Protein AF-A0A3A8N8X0-F1 (afdb_monomer_lite)

Foldseek 3Di:
DVVVPDDPVRCCVVPVVVVCVVVVVVVVLVVVVVVVPDLPVVVVPDDPPDDDLSNVLCCCCPPNPVVVSVVSVVVVVVVSVVVVVVVVVVVVPPPPPD

Sequence (98 aa):
ARVGGAGPARAFVDTTLPLLRPALTVAFVLAFLACATEITLSVLLVPAGSEVLGTLLFELQSYADPAAAAVLACAFVALVVAGQAVLAWARRRVPEVR

Structure (mmCIF, N/CA/C/O backbone):
data_AF-A0A3A8N8X0-F1
#
_entry.id   AF-A0A3A8N8X0-F1
#
loop_
_atom_site.group_PDB
_atom_site.id
_atom_site.type_symbol
_atom_site.label_atom_id
_atom_site.label_alt_id
_atom_site.label_comp_id
_atom_site.label_asym_id
_atom_site.label_entity_id
_atom_site.label_seq_id
_atom_site.pdbx_PDB_ins_code
_atom_site.Cartn_x
_atom_site.Cartn_y
_atom_site.Cartn_z
_atom_site.occupancy
_atom_site.B_iso_or_equiv
_atom_site.auth_seq_id
_atom_site.auth_comp_id
_atom_site.auth_asym_id
_atom_site.auth_atom_id
_atom_site.pdbx_PDB_model_num
ATOM 1 N N . ALA A 1 1 ? -21.785 1.703 25.429 1.00 68.06 1 ALA A N 1
ATOM 2 C CA . ALA A 1 1 ? -20.530 1.633 26.213 1.00 68.06 1 ALA A CA 1
ATOM 3 C C . ALA A 1 1 ? -20.526 2.554 27.442 1.00 68.06 1 ALA A C 1
ATOM 5 O O . ALA A 1 1 ? -20.491 2.043 28.552 1.00 68.06 1 ALA A O 1
ATOM 6 N N . ARG A 1 2 ? -20.611 3.888 27.298 1.00 73.81 2 ARG A N 1
ATOM 7 C CA . ARG A 1 2 ? -20.512 4.815 28.450 1.00 73.81 2 ARG A CA 1
ATOM 8 C C . ARG A 1 2 ? -21.640 4.720 29.484 1.00 73.81 2 ARG A C 1
ATOM 10 O O . ARG A 1 2 ? -21.366 4.802 30.671 1.00 73.81 2 ARG A O 1
ATOM 17 N N . VAL A 1 3 ? -22.884 4.508 29.044 1.00 80.06 3 VAL A N 1
ATOM 18 C CA . VAL A 1 3 ? -24.042 4.328 29.949 1.00 80.06 3 VAL A CA 1
ATOM 19 C C . VAL A 1 3 ? -23.921 3.033 30.772 1.00 80.06 3 VAL A C 1
ATOM 21 O O . VAL A 1 3 ? -24.469 2.939 31.858 1.00 80.06 3 VAL A O 1
ATOM 24 N N . GLY A 1 4 ? -23.133 2.060 30.294 1.00 80.69 4 GLY A N 1
ATOM 25 C CA . GLY A 1 4 ? -22.803 0.821 31.006 1.00 80.69 4 GLY A CA 1
ATOM 26 C C . GLY A 1 4 ? -21.504 0.884 31.823 1.00 80.69 4 GLY A C 1
ATOM 27 O O . GLY A 1 4 ? -20.946 -0.162 32.128 1.00 80.69 4 GLY A O 1
ATOM 28 N N . GLY A 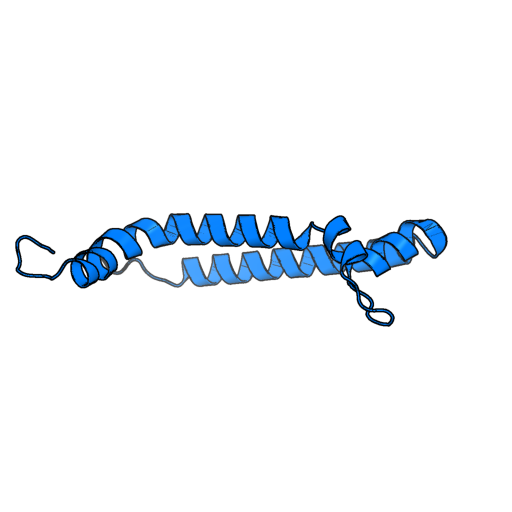1 5 ? -20.974 2.078 32.119 1.00 84.88 5 GLY A N 1
ATOM 29 C CA . GLY A 1 5 ? -19.783 2.255 32.965 1.00 84.88 5 GLY A CA 1
ATOM 30 C C . GL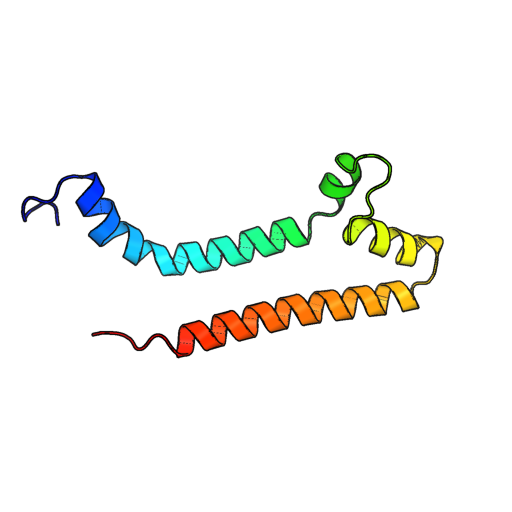Y A 1 5 ? -18.427 2.154 32.253 1.00 84.88 5 GLY A C 1
ATOM 31 O O . GLY A 1 5 ? -17.389 2.218 32.908 1.00 84.88 5 GLY A O 1
ATOM 32 N N . ALA A 1 6 ? -18.383 2.026 30.9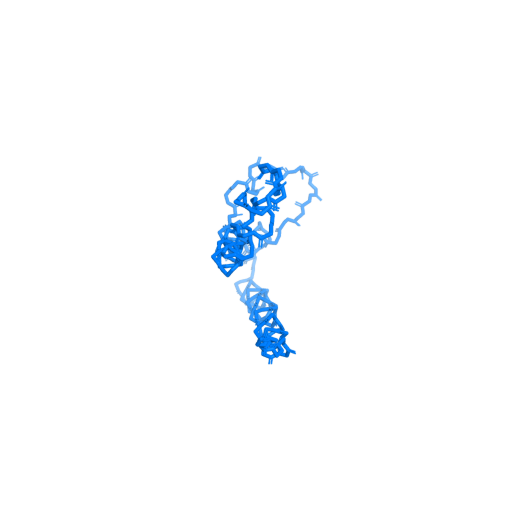20 1.00 84.38 6 ALA A N 1
ATOM 33 C CA . ALA A 1 6 ? -17.109 2.019 30.199 1.00 84.38 6 ALA A CA 1
ATOM 34 C C . ALA A 1 6 ? -16.467 3.420 30.171 1.00 84.38 6 ALA A C 1
ATOM 36 O O . ALA A 1 6 ? -17.103 4.395 29.760 1.00 84.38 6 ALA A O 1
ATOM 37 N N . GLY A 1 7 ? -15.185 3.501 30.546 1.00 89.81 7 GLY A N 1
ATOM 38 C CA . GLY A 1 7 ? -14.380 4.722 30.437 1.00 89.81 7 GLY A CA 1
ATOM 39 C C . GLY A 1 7 ? -14.228 5.217 28.987 1.00 89.81 7 GLY A C 1
ATOM 40 O O . GLY A 1 7 ? -14.452 4.453 28.046 1.00 89.81 7 GLY A O 1
ATOM 41 N N . PRO A 1 8 ? -13.835 6.486 28.771 1.00 85.88 8 PRO A N 1
ATOM 42 C CA . PRO A 1 8 ? -13.857 7.135 27.454 1.00 85.88 8 PRO A CA 1
ATOM 43 C C . PRO A 1 8 ? -13.008 6.418 26.394 1.00 85.88 8 PRO A C 1
ATOM 45 O O . PRO A 1 8 ? -13.486 6.207 25.283 1.00 85.88 8 PRO A O 1
ATOM 48 N N . ALA A 1 9 ? -11.801 5.964 26.747 1.00 90.38 9 ALA A N 1
ATOM 49 C CA . ALA A 1 9 ? -10.946 5.196 25.840 1.00 90.38 9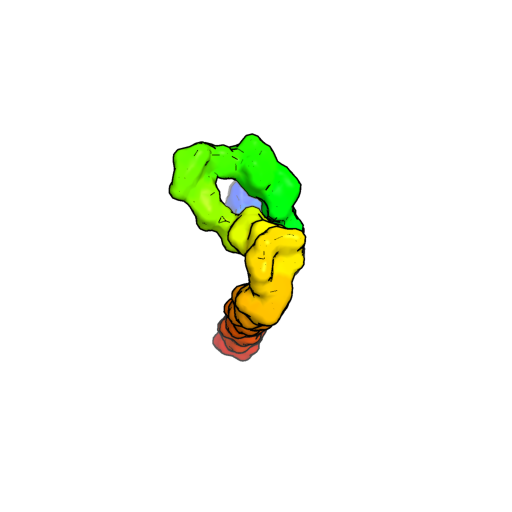 ALA A CA 1
ATOM 50 C C . ALA A 1 9 ? -11.569 3.842 25.459 1.00 90.38 9 ALA A C 1
ATOM 52 O O . ALA A 1 9 ? -11.589 3.472 24.289 1.00 90.38 9 ALA A O 1
ATOM 53 N N . ARG A 1 10 ? -12.155 3.133 26.432 1.00 88.06 10 ARG A N 1
ATOM 54 C CA . ARG A 1 10 ? -12.826 1.847 26.201 1.00 88.06 10 ARG A CA 1
ATOM 55 C C . ARG A 1 10 ? -14.078 2.014 25.341 1.00 88.06 10 ARG A C 1
ATOM 57 O O . ARG A 1 10 ? -14.296 1.248 24.418 1.00 88.06 10 ARG A O 1
ATOM 64 N N . ALA A 1 11 ? -14.859 3.066 25.574 1.00 89.88 11 ALA A N 1
ATOM 65 C CA . ALA A 1 11 ? -16.009 3.386 24.736 1.00 89.88 11 ALA A CA 1
ATOM 66 C C . ALA A 1 11 ? -15.613 3.728 23.290 1.00 89.88 11 ALA A C 1
ATOM 68 O O . ALA A 1 11 ? -16.307 3.320 22.361 1.00 89.88 11 ALA A O 1
ATOM 69 N N . PHE A 1 12 ? -14.499 4.436 23.093 1.00 89.25 12 PHE A N 1
ATOM 70 C CA . PHE A 1 12 ? -13.976 4.723 21.760 1.00 89.25 12 PHE A CA 1
ATOM 71 C C . PHE A 1 12 ? -13.516 3.449 21.041 1.00 89.25 12 PHE A C 1
ATOM 73 O O . PHE A 1 12 ? -13.922 3.218 19.905 1.00 89.25 12 PHE A O 1
ATOM 80 N N . VAL A 1 13 ? -12.720 2.604 21.701 1.00 93.06 13 VAL A N 1
ATOM 81 C CA . VAL A 1 13 ? -12.196 1.362 21.110 1.00 93.06 13 VAL A CA 1
ATOM 82 C C . VAL A 1 13 ? -13.302 0.338 20.855 1.00 93.06 13 VAL A C 1
ATOM 84 O O . VAL A 1 13 ? -13.290 -0.302 19.811 1.00 93.06 13 VAL A O 1
ATOM 87 N N . ASP A 1 14 ? -14.275 0.208 21.755 1.00 90.56 14 ASP A N 1
ATOM 88 C CA . ASP A 1 14 ? -15.318 -0.818 21.641 1.00 90.56 14 ASP A CA 1
ATOM 89 C C . ASP A 1 14 ? -16.464 -0.395 20.709 1.00 90.56 14 ASP A C 1
ATOM 91 O O . ASP A 1 14 ? -17.168 -1.244 20.172 1.00 90.56 14 ASP A O 1
ATOM 95 N N . THR A 1 15 ? -16.697 0.911 20.531 1.00 88.56 15 THR A N 1
ATOM 96 C CA . THR A 1 15 ? -17.820 1.422 19.722 1.00 88.56 15 THR A CA 1
ATOM 97 C C . THR A 1 15 ? -17.333 2.144 18.471 1.00 88.56 15 THR A C 1
ATOM 99 O O . THR A 1 15 ? -17.610 1.714 17.356 1.00 88.56 15 THR A O 1
ATOM 102 N N . THR A 1 16 ? -16.593 3.239 18.628 1.00 90.06 16 THR A N 1
ATOM 103 C CA . THR A 1 16 ? -16.243 4.125 17.509 1.00 90.06 16 THR A CA 1
ATOM 104 C C . THR A 1 16 ? -15.210 3.503 16.569 1.00 90.06 16 THR A C 1
ATOM 106 O O . THR A 1 16 ? -15.355 3.576 15.352 1.00 90.06 16 THR A O 1
ATOM 109 N N . LEU A 1 17 ? -14.177 2.857 17.108 1.00 90.69 17 LEU A N 1
ATOM 110 C CA . LEU A 1 17 ? -13.092 2.269 16.325 1.00 90.69 17 LEU A CA 1
ATOM 111 C C . LEU A 1 17 ? -13.562 1.144 15.373 1.00 90.69 17 LEU A C 1
ATOM 113 O O . LEU A 1 17 ? -13.212 1.202 14.194 1.00 90.69 17 LEU A O 1
ATOM 117 N N . PRO A 1 18 ? -14.368 0.145 15.795 1.00 90.19 18 PRO A N 1
ATOM 118 C CA . PRO A 1 18 ? -14.897 -0.870 14.884 1.00 90.19 18 PRO A CA 1
ATOM 119 C C . PRO A 1 18 ? -15.875 -0.300 13.854 1.00 90.19 18 PRO A C 1
ATOM 121 O O . PRO A 1 18 ? -15.880 -0.781 12.724 1.00 90.19 18 PRO A O 1
ATOM 124 N N . LEU A 1 19 ? -16.626 0.757 14.186 1.00 89.25 19 LEU A N 1
ATOM 125 C CA . LEU A 1 19 ? -17.451 1.475 13.207 1.00 89.25 19 LEU A CA 1
ATOM 126 C C . LEU A 1 19 ? -16.599 2.193 12.145 1.00 89.25 19 LEU A C 1
ATOM 128 O O . LEU A 1 19 ? -16.988 2.257 10.982 1.00 89.25 19 LEU A O 1
ATOM 132 N N . LEU A 1 20 ? -15.416 2.690 12.520 1.00 92.19 20 LEU A N 1
ATOM 133 C CA . LEU A 1 20 ? -14.476 3.345 11.603 1.00 92.19 20 LEU A CA 1
ATOM 134 C C . LEU A 1 20 ? -13.606 2.367 10.798 1.00 92.19 20 LEU A C 1
ATOM 136 O O . LEU A 1 20 ? -13.085 2.753 9.753 1.00 92.19 20 LEU A O 1
ATOM 140 N N . ARG A 1 21 ? -13.449 1.106 11.226 1.00 86.75 21 ARG A N 1
ATOM 141 C CA . ARG A 1 21 ? -12.618 0.092 10.537 1.00 86.75 21 ARG A CA 1
ATOM 142 C C . ARG A 1 21 ? -12.810 0.009 9.013 1.00 86.75 21 ARG A C 1
ATOM 144 O O . ARG A 1 21 ? -11.790 0.008 8.317 1.00 86.75 21 ARG A O 1
ATOM 151 N N . PRO A 1 22 ? -14.035 -0.071 8.453 1.00 88.06 22 PRO A N 1
ATOM 152 C CA . PRO A 1 22 ? -14.199 -0.145 7.000 1.00 88.06 22 PRO A CA 1
ATOM 153 C C . PRO A 1 22 ? -13.704 1.126 6.295 1.00 88.06 22 PRO A C 1
ATOM 155 O O . PRO A 1 22 ? -13.017 1.024 5.281 1.00 88.06 22 PRO A O 1
ATOM 158 N N . ALA A 1 23 ? -13.967 2.308 6.862 1.00 91.06 23 ALA A N 1
ATOM 159 C CA . ALA A 1 23 ? -13.493 3.581 6.319 1.00 91.06 23 ALA A CA 1
ATOM 160 C C . ALA A 1 23 ? -11.963 3.708 6.398 1.00 91.06 23 ALA A C 1
ATOM 162 O O . ALA A 1 23 ? -11.328 4.105 5.425 1.00 91.06 23 ALA A O 1
ATOM 163 N N . LEU A 1 24 ? -11.358 3.293 7.515 1.00 91.31 24 LEU A N 1
ATOM 164 C CA . LEU A 1 24 ? -9.902 3.269 7.686 1.00 91.31 24 LEU A CA 1
ATOM 165 C C . LEU A 1 24 ? -9.222 2.320 6.701 1.00 91.31 24 LEU A C 1
ATOM 167 O O . LEU A 1 24 ? -8.141 2.624 6.213 1.00 91.31 24 LEU A O 1
ATOM 171 N N . THR A 1 25 ? -9.862 1.197 6.370 1.00 89.25 25 THR A N 1
ATOM 172 C CA . THR A 1 25 ? -9.330 0.254 5.376 1.00 89.25 25 THR A CA 1
ATOM 173 C C . THR A 1 25 ? -9.275 0.896 3.990 1.00 89.25 25 THR A C 1
ATOM 175 O O . THR A 1 25 ? -8.255 0.811 3.311 1.00 89.25 25 THR A O 1
ATOM 178 N N . VAL A 1 26 ? -10.349 1.578 3.580 1.00 91.12 26 VAL A N 1
ATOM 179 C CA . VAL A 1 26 ? -10.388 2.308 2.303 1.00 91.12 26 VAL A CA 1
ATOM 180 C C . VAL A 1 26 ? -9.367 3.446 2.303 1.00 91.12 26 VAL A C 1
ATOM 182 O O . VAL A 1 26 ? -8.587 3.561 1.361 1.00 91.12 26 VAL A O 1
ATOM 185 N N . ALA A 1 27 ? -9.316 4.238 3.376 1.00 91.25 27 ALA A N 1
ATOM 186 C CA . ALA A 1 27 ? -8.359 5.330 3.519 1.00 91.25 27 ALA A CA 1
ATOM 187 C C . ALA A 1 27 ? -6.905 4.837 3.467 1.00 91.25 27 ALA A C 1
ATOM 189 O O . ALA A 1 27 ? -6.078 5.457 2.806 1.00 91.25 27 ALA A O 1
ATOM 190 N N . PHE A 1 28 ? -6.601 3.700 4.098 1.00 90.25 28 PHE A N 1
ATOM 191 C CA . PHE A 1 28 ? -5.278 3.084 4.053 1.00 90.25 28 PHE A CA 1
ATOM 192 C C . PHE A 1 28 ? -4.891 2.665 2.633 1.00 90.25 28 PHE A C 1
ATOM 194 O O . PHE A 1 28 ? -3.794 2.983 2.188 1.00 90.25 28 PHE A O 1
ATOM 201 N N . VAL A 1 29 ? -5.789 1.994 1.902 1.00 87.75 29 VAL A N 1
ATOM 202 C CA . VAL A 1 29 ? -5.524 1.587 0.512 1.00 87.75 29 VAL A CA 1
ATOM 203 C C . VAL A 1 29 ? -5.291 2.803 -0.385 1.00 87.75 29 VAL A C 1
ATOM 205 O O . VAL A 1 29 ? -4.363 2.794 -1.191 1.00 87.75 29 VAL A O 1
ATOM 208 N N . LEU A 1 30 ? -6.096 3.855 -0.229 1.00 89.00 30 LEU A N 1
ATOM 209 C CA . LEU A 1 30 ? -5.941 5.090 -0.998 1.00 89.00 30 LEU A CA 1
ATOM 210 C C . LEU A 1 30 ? -4.635 5.818 -0.661 1.00 89.00 30 LEU A C 1
ATOM 212 O O . LEU A 1 30 ? -3.927 6.235 -1.573 1.00 89.00 30 LEU A O 1
ATOM 216 N N . ALA A 1 31 ? -4.288 5.936 0.622 1.00 88.06 31 ALA A N 1
ATOM 217 C CA . ALA A 1 31 ? -3.035 6.548 1.056 1.00 88.06 31 ALA A CA 1
ATOM 218 C C . ALA A 1 31 ? -1.816 5.745 0.582 1.00 88.06 31 ALA A C 1
ATOM 220 O O . ALA A 1 31 ? -0.848 6.325 0.099 1.00 88.06 31 ALA A O 1
ATOM 221 N N . PHE A 1 32 ? -1.882 4.413 0.655 1.00 83.19 32 PHE A N 1
ATOM 222 C CA . PHE A 1 32 ? -0.848 3.533 0.119 1.00 83.19 32 PHE A CA 1
ATOM 223 C C . PHE A 1 32 ? -0.666 3.743 -1.384 1.00 83.19 32 PHE A C 1
ATOM 225 O O . PHE A 1 32 ? 0.462 3.904 -1.835 1.00 83.19 32 PHE A O 1
ATOM 232 N N . LEU A 1 33 ? -1.764 3.780 -2.147 1.00 83.75 33 LEU A N 1
ATOM 233 C CA . LEU A 1 33 ? -1.709 4.022 -3.586 1.00 83.75 33 LEU A CA 1
ATOM 234 C C . LEU A 1 33 ? -1.097 5.393 -3.894 1.00 83.75 33 LEU A C 1
ATOM 236 O O . LEU A 1 33 ? -0.211 5.472 -4.735 1.00 83.75 33 LEU A O 1
ATOM 240 N N . ALA A 1 34 ? -1.511 6.441 -3.179 1.00 84.38 34 ALA A N 1
ATOM 241 C CA . ALA A 1 34 ? -0.973 7.789 -3.345 1.00 84.38 34 ALA A CA 1
ATOM 242 C C . ALA A 1 34 ? 0.542 7.841 -3.086 1.00 84.38 34 ALA A C 1
ATOM 244 O O . ALA A 1 34 ? 1.288 8.370 -3.910 1.00 84.38 34 ALA A O 1
ATOM 245 N N . CYS A 1 35 ? 1.009 7.233 -1.991 1.00 80.75 35 CYS A N 1
ATOM 246 C CA . CYS A 1 35 ? 2.438 7.145 -1.693 1.00 80.75 35 CYS A CA 1
ATOM 247 C C . CYS A 1 35 ? 3.195 6.277 -2.708 1.00 80.75 35 CYS A C 1
ATOM 249 O O . CYS A 1 35 ? 4.315 6.608 -3.075 1.00 80.75 35 CYS A O 1
ATOM 251 N N . ALA A 1 36 ? 2.595 5.184 -3.185 1.00 73.44 36 ALA A N 1
ATOM 252 C CA . ALA A 1 36 ? 3.198 4.310 -4.188 1.00 73.44 36 ALA A CA 1
ATOM 253 C C . ALA A 1 36 ? 3.346 4.992 -5.560 1.00 73.44 36 ALA A C 1
ATOM 255 O O . ALA A 1 36 ? 4.217 4.613 -6.339 1.00 73.44 36 ALA A O 1
ATOM 256 N N . THR A 1 37 ? 2.507 5.989 -5.855 1.00 71.81 37 THR A N 1
ATOM 257 C CA . THR A 1 37 ? 2.588 6.802 -7.080 1.00 71.81 37 THR A CA 1
ATOM 258 C C . THR A 1 37 ? 3.492 8.029 -6.952 1.00 71.81 37 THR A C 1
ATOM 260 O O . THR A 1 37 ? 3.711 8.729 -7.939 1.00 71.81 37 THR A O 1
ATOM 263 N N . GLU A 1 38 ? 4.012 8.315 -5.759 1.00 77.12 38 GLU A N 1
ATOM 264 C CA . GLU A 1 38 ? 4.861 9.480 -5.512 1.00 77.12 38 GLU A CA 1
ATOM 265 C C . GLU A 1 38 ? 6.312 9.175 -5.916 1.00 77.12 38 GLU A C 1
ATOM 267 O O . GLU A 1 38 ? 7.069 8.522 -5.197 1.00 77.12 38 GLU A O 1
ATOM 272 N N . ILE A 1 39 ? 6.685 9.620 -7.118 1.00 65.75 39 ILE A N 1
ATOM 273 C CA . ILE A 1 39 ? 8.043 9.473 -7.664 1.00 65.75 39 ILE A CA 1
ATOM 274 C C . ILE A 1 39 ? 8.880 10.727 -7.368 1.00 65.75 39 ILE A C 1
ATOM 276 O O . ILE A 1 39 ? 10.077 10.624 -7.114 1.00 65.75 39 ILE A O 1
ATOM 280 N N . THR A 1 40 ? 8.258 11.907 -7.350 1.00 66.56 40 THR A N 1
ATOM 281 C CA . THR A 1 40 ? 8.925 13.215 -7.253 1.00 66.56 40 THR A CA 1
ATOM 282 C C . THR A 1 40 ? 9.632 13.410 -5.916 1.00 66.56 40 THR A C 1
ATOM 284 O O . THR A 1 40 ? 10.812 13.755 -5.880 1.00 66.56 40 THR A O 1
ATOM 287 N N . LEU A 1 41 ? 8.937 13.163 -4.806 1.00 66.81 41 LEU A N 1
ATOM 288 C CA . LEU A 1 41 ? 9.510 13.243 -3.466 1.00 66.81 41 LEU A CA 1
ATOM 289 C C . LEU A 1 41 ? 10.545 12.135 -3.251 1.00 66.81 41 LEU A C 1
ATOM 291 O O . LEU A 1 41 ? 11.564 12.370 -2.606 1.00 66.81 41 LEU A O 1
ATOM 295 N N . SER A 1 42 ? 10.303 10.953 -3.828 1.00 65.00 42 SER A N 1
ATOM 296 C CA . SER A 1 42 ? 11.246 9.834 -3.784 1.00 65.00 42 SER A CA 1
ATOM 297 C C . SER A 1 42 ? 12.580 10.226 -4.426 1.00 65.00 42 SER A C 1
ATOM 299 O O . SER A 1 42 ? 13.613 10.105 -3.782 1.00 65.00 42 SER A O 1
ATOM 301 N N . VAL A 1 43 ? 12.564 10.822 -5.624 1.00 64.69 43 VAL A N 1
ATOM 302 C CA . VAL A 1 43 ? 13.767 11.324 -6.319 1.00 64.69 43 VAL A CA 1
ATOM 303 C C . VAL A 1 43 ? 14.526 12.365 -5.484 1.00 64.69 43 VAL A C 1
ATOM 305 O O . VAL A 1 43 ? 15.753 12.347 -5.456 1.00 64.69 43 VAL A O 1
ATOM 308 N N . LEU A 1 44 ? 13.818 13.265 -4.794 1.00 66.75 44 LEU A N 1
ATOM 309 C CA . LEU A 1 44 ? 14.437 14.339 -4.003 1.00 66.75 44 LEU A CA 1
ATOM 310 C C . LEU A 1 44 ? 15.087 13.853 -2.698 1.00 66.75 44 LEU A C 1
ATOM 312 O O . LEU A 1 44 ? 15.987 14.516 -2.184 1.00 66.75 44 LEU A O 1
ATOM 316 N N . LEU A 1 45 ? 14.625 12.727 -2.150 1.00 70.56 45 LEU A N 1
ATOM 317 C CA . LEU A 1 45 ? 15.095 12.158 -0.881 1.00 70.56 45 LEU A CA 1
ATOM 318 C C . LEU A 1 45 ? 15.972 10.912 -1.052 1.00 70.56 45 LEU A C 1
ATOM 320 O O . LEU A 1 45 ? 16.409 10.357 -0.044 1.00 70.56 45 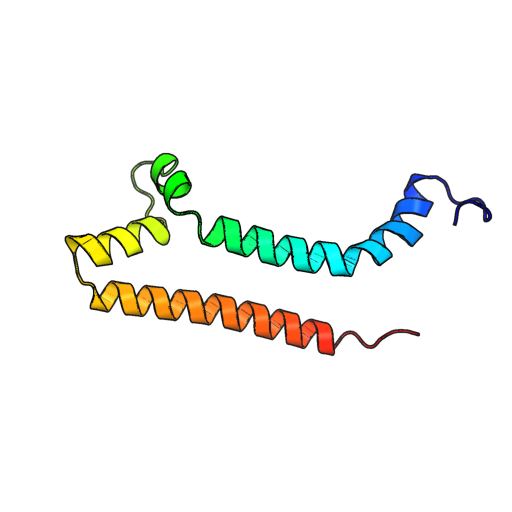LEU A O 1
ATOM 324 N N . VAL A 1 46 ? 16.245 10.475 -2.285 1.00 63.75 46 VAL A N 1
ATOM 325 C CA . VAL A 1 46 ? 17.139 9.344 -2.562 1.00 63.75 46 VAL A CA 1
ATOM 326 C C . VAL A 1 46 ? 18.561 9.664 -2.089 1.00 63.75 46 VAL A C 1
ATOM 328 O O . VAL A 1 46 ? 19.194 10.584 -2.614 1.00 63.75 46 VAL A O 1
ATOM 331 N N . PRO A 1 47 ? 19.116 8.906 -1.125 1.00 57.03 47 PRO A N 1
ATOM 332 C CA . PRO A 1 47 ? 20.543 8.949 -0.860 1.00 57.03 47 PRO A CA 1
ATOM 333 C C . PRO A 1 47 ? 21.306 8.359 -2.053 1.00 57.03 47 PRO A C 1
ATOM 335 O O . PRO A 1 47 ? 20.889 7.356 -2.643 1.00 57.03 47 PRO A O 1
ATOM 338 N N . ALA A 1 48 ? 22.437 8.982 -2.400 1.00 53.66 48 ALA A N 1
ATOM 339 C CA . ALA A 1 48 ? 23.289 8.558 -3.508 1.00 53.66 48 ALA A CA 1
ATOM 340 C C . ALA A 1 48 ? 23.645 7.063 -3.383 1.00 53.66 48 ALA A C 1
ATOM 342 O O . ALA A 1 48 ? 24.280 6.653 -2.413 1.00 53.66 48 ALA A O 1
ATOM 343 N N . GLY A 1 49 ? 23.211 6.261 -4.364 1.00 60.84 49 GLY A N 1
ATOM 344 C CA . GLY A 1 49 ? 23.452 4.814 -4.425 1.00 60.84 49 GLY A CA 1
ATOM 345 C C . GLY A 1 49 ? 22.244 3.910 -4.145 1.00 60.84 49 GLY A C 1
ATOM 346 O O . GLY A 1 49 ? 22.417 2.694 -4.134 1.00 60.84 49 GLY A O 1
ATOM 347 N N . SER A 1 50 ? 21.039 4.453 -3.932 1.00 57.28 50 SER A N 1
ATOM 348 C CA . SER A 1 50 ? 19.807 3.651 -3.825 1.00 57.28 50 SER A CA 1
ATOM 349 C C . SER A 1 50 ? 18.882 3.866 -5.025 1.00 57.28 50 SER A C 1
ATOM 351 O O . SER A 1 50 ? 18.396 4.968 -5.259 1.00 57.28 50 SER A O 1
ATOM 353 N N . GLU A 1 51 ? 18.635 2.806 -5.795 1.00 63.38 51 GLU A N 1
ATOM 354 C CA . GLU A 1 51 ? 17.627 2.817 -6.856 1.00 63.38 51 GLU A CA 1
ATOM 355 C C . GLU A 1 51 ? 16.246 2.567 -6.238 1.00 63.38 51 GLU A C 1
ATOM 357 O O . GLU A 1 51 ? 15.957 1.480 -5.731 1.00 63.38 51 GLU A O 1
ATOM 362 N N . VAL A 1 52 ? 15.376 3.576 -6.268 1.00 73.25 52 VAL A N 1
ATOM 363 C CA . VAL A 1 52 ? 13.946 3.398 -5.988 1.00 73.25 52 VAL A CA 1
ATOM 364 C C . VAL A 1 52 ? 13.226 3.039 -7.276 1.00 73.25 52 VAL A C 1
ATOM 366 O O . VAL A 1 52 ? 13.559 3.496 -8.367 1.00 73.25 52 VAL A O 1
ATOM 369 N N . LEU A 1 53 ? 12.188 2.219 -7.143 1.00 67.31 53 LEU A N 1
ATOM 370 C CA . LEU A 1 53 ? 11.442 1.664 -8.272 1.00 67.31 53 LEU A CA 1
ATOM 371 C C . LEU A 1 53 ? 10.949 2.762 -9.239 1.00 67.31 53 LEU A C 1
ATOM 373 O O . LEU A 1 53 ? 10.973 2.568 -10.449 1.00 67.31 53 LEU A O 1
ATOM 377 N N . GLY A 1 54 ? 10.587 3.938 -8.712 1.00 65.69 54 GLY A N 1
ATOM 378 C CA . GLY A 1 54 ? 10.184 5.104 -9.502 1.00 65.69 54 GLY A CA 1
ATOM 379 C C . GLY A 1 54 ? 11.312 5.768 -10.305 1.00 65.69 54 GLY A C 1
ATOM 380 O O . GLY A 1 54 ? 11.080 6.141 -11.453 1.00 65.69 54 GLY A O 1
ATOM 381 N N . THR A 1 55 ? 12.527 5.893 -9.754 1.00 71.75 55 THR A N 1
ATOM 382 C CA . THR A 1 55 ? 13.671 6.485 -10.478 1.00 71.75 55 THR A CA 1
ATOM 383 C C . THR A 1 55 ? 14.158 5.562 -11.585 1.00 71.75 55 THR A C 1
ATOM 385 O O . THR A 1 55 ? 14.361 6.022 -12.704 1.00 71.75 55 THR A O 1
ATOM 388 N N . LEU A 1 56 ? 14.256 4.258 -11.302 1.00 73.00 56 LEU A N 1
ATOM 389 C CA . LEU A 1 56 ? 14.662 3.255 -12.288 1.00 73.00 56 LEU A CA 1
ATOM 390 C C . LEU A 1 56 ? 13.678 3.202 -13.464 1.00 73.00 56 LEU A C 1
ATOM 392 O O . LEU A 1 56 ? 14.080 3.157 -14.623 1.00 73.00 56 LEU A O 1
ATOM 396 N N . LEU A 1 57 ? 12.374 3.250 -13.181 1.00 75.00 57 LEU A N 1
ATOM 397 C CA . LEU A 1 57 ? 11.347 3.219 -14.221 1.00 75.00 57 LEU A CA 1
ATOM 398 C C . LEU A 1 57 ? 11.383 4.486 -15.089 1.00 75.00 57 LEU A C 1
ATOM 400 O O . LEU A 1 57 ? 11.271 4.385 -16.310 1.00 75.00 57 LEU A O 1
ATOM 404 N N . PHE A 1 58 ? 11.596 5.660 -14.486 1.00 73.88 58 PHE A N 1
ATOM 405 C CA . PHE A 1 58 ? 11.759 6.917 -15.221 1.00 73.88 58 PHE A CA 1
ATOM 406 C C . PHE A 1 58 ? 13.012 6.921 -16.107 1.00 73.88 58 PHE A C 1
ATOM 408 O O . PHE A 1 58 ? 12.945 7.352 -17.259 1.00 73.88 58 PHE A O 1
ATOM 415 N N . GLU A 1 59 ? 14.136 6.418 -15.597 1.00 78.12 59 GLU A N 1
ATOM 416 C CA . GLU A 1 59 ? 15.399 6.332 -16.333 1.00 78.12 59 GLU A CA 1
ATOM 417 C C . GLU A 1 59 ? 15.306 5.353 -17.509 1.00 78.12 59 GLU A C 1
ATOM 419 O O . GLU A 1 59 ? 15.640 5.715 -18.639 1.00 78.12 59 GLU A O 1
ATOM 424 N N . LEU A 1 60 ? 14.770 4.148 -17.279 1.00 76.81 60 LEU A N 1
ATOM 425 C CA . LEU A 1 60 ? 14.544 3.163 -18.338 1.00 76.81 60 LEU A CA 1
ATOM 426 C C . LEU A 1 60 ? 13.608 3.709 -19.420 1.00 76.81 60 LEU A C 1
ATOM 428 O O . LEU A 1 60 ? 13.857 3.491 -20.602 1.00 76.81 60 LEU A O 1
ATOM 432 N N . GLN A 1 61 ? 12.560 4.443 -19.037 1.00 77.88 61 GLN A N 1
ATOM 433 C CA . GLN A 1 61 ? 11.634 5.034 -20.000 1.00 77.88 61 GLN A CA 1
ATOM 434 C C . GLN A 1 61 ? 12.293 6.172 -20.796 1.00 77.88 61 GLN A C 1
ATOM 436 O O . GLN A 1 61 ? 12.127 6.236 -22.013 1.00 77.88 61 GLN A O 1
ATOM 441 N N . SER A 1 62 ? 13.035 7.056 -20.127 1.00 80.50 62 SER A N 1
ATOM 442 C CA . SER A 1 62 ? 13.519 8.307 -20.725 1.00 80.50 62 SER A CA 1
ATOM 443 C C . SER A 1 62 ? 14.840 8.158 -21.480 1.00 80.50 62 SER A C 1
ATOM 445 O O . SER A 1 62 ? 15.058 8.864 -22.464 1.00 80.50 62 SER A O 1
ATOM 447 N N . TYR A 1 63 ? 15.729 7.271 -21.024 1.00 76.38 63 TYR A N 1
ATOM 448 C CA . TYR A 1 63 ? 17.130 7.258 -21.457 1.00 76.38 63 TYR A CA 1
ATOM 449 C C . TYR A 1 63 ? 17.684 5.878 -21.829 1.00 76.38 63 TYR A C 1
ATOM 451 O O . TYR A 1 63 ? 18.731 5.831 -22.474 1.00 76.38 63 TYR A O 1
ATOM 459 N N . ALA A 1 64 ? 17.023 4.775 -21.456 1.00 78.19 64 ALA A N 1
ATOM 460 C CA . ALA A 1 64 ? 17.568 3.426 -21.645 1.00 78.19 64 ALA A CA 1
ATOM 461 C C . ALA A 1 64 ? 16.749 2.551 -22.614 1.00 78.19 64 ALA A C 1
ATOM 463 O O . ALA A 1 64 ? 17.072 2.482 -23.798 1.00 78.19 64 ALA A O 1
ATOM 464 N N . ASP A 1 65 ? 15.709 1.868 -22.131 1.00 84.62 65 ASP A N 1
ATOM 465 C CA . ASP A 1 65 ? 14.881 0.954 -22.920 1.00 84.62 65 ASP A CA 1
ATOM 466 C C . ASP A 1 65 ? 13.410 1.014 -22.454 1.00 84.62 65 ASP A C 1
ATOM 468 O O . ASP A 1 65 ? 13.054 0.457 -21.403 1.00 84.62 65 ASP A O 1
ATOM 472 N N . PRO A 1 66 ? 12.520 1.643 -23.245 1.00 83.50 66 PRO A N 1
ATOM 473 C CA . PRO A 1 66 ? 11.096 1.727 -22.936 1.00 83.50 66 PRO A CA 1
ATOM 474 C C . PRO A 1 66 ? 10.412 0.360 -22.805 1.00 83.50 66 PRO A C 1
ATOM 476 O O . PRO A 1 66 ? 9.426 0.243 -22.073 1.00 83.50 66 PRO A O 1
ATOM 479 N N . ALA A 1 67 ? 10.912 -0.679 -23.486 1.00 85.19 67 ALA A N 1
ATOM 480 C CA . ALA A 1 67 ? 10.354 -2.024 -23.378 1.00 85.19 67 ALA A CA 1
ATOM 481 C C . ALA A 1 67 ? 10.643 -2.629 -21.996 1.00 85.19 67 ALA A C 1
ATOM 483 O O . ALA A 1 67 ? 9.739 -3.183 -21.365 1.00 85.19 67 ALA A O 1
ATOM 484 N N . ALA A 1 68 ? 11.862 -2.454 -21.478 1.00 80.25 68 ALA A N 1
ATOM 485 C CA . ALA A 1 68 ? 12.220 -2.868 -20.122 1.00 80.25 68 ALA A CA 1
ATOM 486 C C . ALA A 1 68 ? 11.413 -2.102 -19.054 1.00 80.25 68 ALA A C 1
ATOM 488 O O . ALA A 1 68 ? 10.922 -2.709 -18.096 1.00 80.25 68 ALA A O 1
ATOM 489 N N . ALA A 1 69 ? 11.191 -0.797 -19.254 1.00 83.38 69 ALA A N 1
ATOM 490 C CA . ALA A 1 69 ? 10.332 0.010 -18.382 1.00 83.38 69 ALA A CA 1
ATOM 491 C C . ALA A 1 69 ? 8.883 -0.512 -18.349 1.00 83.38 69 ALA A C 1
ATOM 493 O O . ALA A 1 69 ? 8.275 -0.598 -17.279 1.00 83.38 69 ALA A O 1
ATOM 494 N N . ALA A 1 70 ? 8.336 -0.909 -19.503 1.00 83.88 70 ALA A N 1
ATOM 495 C CA . ALA A 1 70 ? 6.989 -1.465 -19.597 1.00 83.88 70 ALA A CA 1
ATOM 496 C C . ALA A 1 70 ? 6.856 -2.803 -18.849 1.00 83.88 70 ALA A C 1
ATOM 498 O O . ALA A 1 70 ? 5.871 -3.008 -18.139 1.00 83.88 70 ALA A O 1
ATOM 499 N N . VAL A 1 71 ? 7.857 -3.687 -18.937 1.00 89.44 71 VAL A N 1
ATOM 500 C CA . VAL A 1 71 ? 7.873 -4.953 -18.180 1.00 89.44 71 VAL A CA 1
ATOM 501 C C . VAL A 1 71 ? 7.860 -4.687 -16.673 1.00 89.44 71 VAL A C 1
ATOM 503 O O . VAL A 1 71 ? 7.058 -5.286 -15.950 1.00 89.44 71 VAL A O 1
ATOM 506 N N . LEU A 1 72 ? 8.695 -3.756 -16.204 1.00 85.94 72 LEU A N 1
ATOM 507 C CA . LEU A 1 72 ? 8.754 -3.366 -14.794 1.00 85.94 72 LEU A CA 1
ATOM 508 C C . LEU A 1 72 ? 7.418 -2.767 -14.316 1.00 85.94 72 LEU A C 1
ATOM 510 O O . LEU A 1 72 ? 6.913 -3.144 -13.257 1.00 85.94 72 LEU A O 1
ATOM 514 N N . ALA A 1 73 ? 6.806 -1.895 -15.124 1.00 84.38 73 ALA A N 1
ATOM 515 C CA . ALA A 1 73 ? 5.499 -1.304 -14.840 1.00 84.38 73 ALA A CA 1
ATOM 516 C C . ALA A 1 73 ? 4.391 -2.367 -14.756 1.00 84.38 73 ALA A C 1
ATOM 518 O O . ALA A 1 73 ? 3.610 -2.380 -13.802 1.00 84.38 73 ALA A O 1
ATOM 519 N N . CYS A 1 74 ? 4.340 -3.297 -15.715 1.00 90.12 74 CYS A N 1
ATOM 520 C CA . CYS A 1 74 ? 3.378 -4.397 -15.710 1.00 90.12 74 CYS A CA 1
ATOM 521 C C . CYS A 1 74 ? 3.545 -5.299 -14.479 1.00 90.12 74 CYS A C 1
ATOM 523 O O . CYS A 1 74 ? 2.546 -5.666 -13.858 1.00 90.12 74 CYS A O 1
ATOM 525 N N . ALA A 1 75 ? 4.784 -5.620 -14.092 1.00 88.38 75 ALA A N 1
ATOM 526 C CA . ALA A 1 75 ? 5.067 -6.408 -12.894 1.00 88.38 75 ALA A CA 1
ATOM 527 C C . ALA A 1 75 ? 4.600 -5.695 -11.614 1.00 88.38 75 ALA A C 1
ATOM 529 O O . ALA A 1 75 ? 3.981 -6.314 -10.745 1.00 88.38 75 ALA A O 1
ATOM 530 N N . PHE A 1 76 ? 4.831 -4.384 -11.519 1.00 83.62 76 PHE A N 1
ATOM 531 C CA . PHE A 1 76 ? 4.383 -3.580 -10.385 1.00 83.62 76 PHE A CA 1
ATOM 532 C C . PHE A 1 76 ? 2.852 -3.526 -10.281 1.00 83.62 76 PHE A C 1
ATOM 534 O O . PHE A 1 76 ? 2.290 -3.774 -9.211 1.00 83.62 76 PHE A O 1
ATOM 541 N N . VAL A 1 77 ? 2.155 -3.291 -11.397 1.00 87.38 77 VAL A N 1
ATOM 542 C CA . VAL A 1 77 ? 0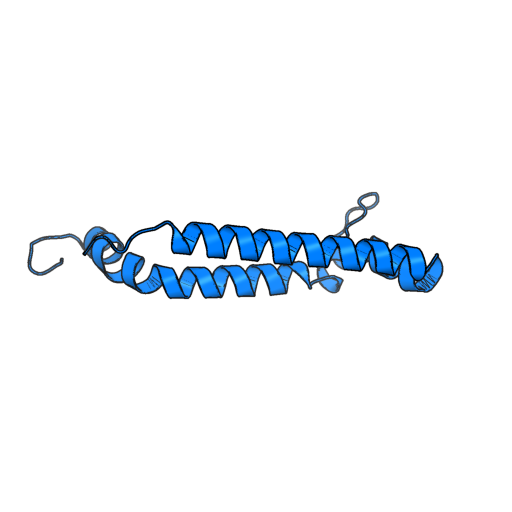.683 -3.317 -11.439 1.00 87.38 77 VAL A CA 1
ATOM 543 C C . VAL A 1 77 ? 0.149 -4.694 -11.041 1.00 87.38 77 VAL A C 1
ATOM 545 O O . VAL A 1 77 ? -0.778 -4.780 -10.234 1.00 87.38 77 VAL A O 1
ATOM 548 N N . ALA A 1 78 ? 0.752 -5.773 -11.546 1.00 91.50 78 ALA A N 1
ATOM 549 C CA . ALA A 1 78 ? 0.361 -7.135 -11.194 1.00 91.50 78 ALA A CA 1
ATOM 550 C C . ALA A 1 78 ? 0.501 -7.404 -9.686 1.00 91.50 78 ALA A C 1
ATOM 552 O O . ALA A 1 78 ? -0.407 -7.980 -9.085 1.00 91.50 78 ALA A O 1
ATOM 553 N N . LEU A 1 79 ? 1.585 -6.935 -9.057 1.00 88.94 79 LEU A N 1
ATOM 554 C CA . LEU A 1 79 ? 1.797 -7.041 -7.611 1.00 88.94 79 LEU A CA 1
ATOM 555 C C . LEU A 1 79 ? 0.697 -6.318 -6.819 1.00 88.94 79 LEU A C 1
ATOM 557 O O . LEU A 1 79 ? 0.134 -6.887 -5.880 1.00 88.94 79 LEU A O 1
ATOM 561 N N . VAL A 1 80 ? 0.360 -5.085 -7.207 1.00 84.88 80 VAL A N 1
ATOM 562 C CA . VAL A 1 80 ? -0.688 -4.294 -6.541 1.00 84.88 80 VAL A CA 1
ATOM 563 C C . VAL A 1 80 ? -2.049 -4.976 -6.675 1.00 84.88 80 VAL A C 1
ATOM 565 O O . VAL A 1 80 ? -2.761 -5.132 -5.680 1.00 84.88 80 VAL A O 1
ATOM 568 N N . VAL A 1 81 ? -2.401 -5.436 -7.879 1.00 88.56 81 VAL A N 1
ATOM 569 C CA . VAL A 1 81 ? -3.661 -6.151 -8.132 1.00 88.56 81 VAL A CA 1
ATOM 570 C C . VAL A 1 81 ? -3.719 -7.457 -7.340 1.00 88.56 81 VAL A C 1
ATOM 572 O O . VAL A 1 81 ? -4.748 -7.746 -6.729 1.00 88.56 81 VAL A O 1
ATOM 575 N N . ALA A 1 82 ? -2.625 -8.219 -7.283 1.00 92.88 82 ALA A N 1
ATOM 576 C CA . ALA A 1 82 ? -2.545 -9.437 -6.481 1.00 92.88 82 ALA A CA 1
ATOM 577 C C . ALA A 1 82 ? -2.738 -9.140 -4.985 1.00 92.88 82 ALA A C 1
ATOM 579 O O . ALA A 1 82 ? -3.530 -9.813 -4.325 1.00 92.88 82 ALA A O 1
ATOM 580 N N . GLY A 1 83 ? -2.097 -8.092 -4.461 1.00 87.38 83 GLY A N 1
ATOM 581 C CA . GLY A 1 83 ? -2.287 -7.643 -3.080 1.00 87.38 83 GLY A CA 1
ATOM 582 C C . GLY A 1 83 ? -3.743 -7.271 -2.783 1.00 87.38 83 GLY A C 1
ATOM 583 O O . GLY A 1 83 ? -4.309 -7.721 -1.784 1.00 87.38 83 GLY A O 1
ATOM 584 N N . GLN A 1 84 ? -4.390 -6.527 -3.685 1.00 86.06 84 GLN A N 1
ATOM 585 C CA . GLN A 1 84 ? -5.812 -6.185 -3.567 1.00 86.06 84 GLN A CA 1
ATOM 586 C C . GLN A 1 84 ? -6.714 -7.422 -3.638 1.00 86.06 84 GLN A C 1
ATOM 588 O O . GLN A 1 84 ? -7.662 -7.531 -2.862 1.00 86.06 84 GLN A O 1
ATOM 593 N N . ALA A 1 85 ? -6.412 -8.379 -4.517 1.00 89.19 85 ALA A N 1
ATOM 594 C CA . ALA A 1 85 ? -7.156 -9.629 -4.628 1.00 89.19 85 ALA A CA 1
ATOM 595 C C . ALA A 1 85 ? -7.037 -10.478 -3.352 1.00 89.19 85 ALA A C 1
ATOM 597 O O . ALA A 1 85 ? -8.045 -11.003 -2.876 1.00 89.19 85 ALA A O 1
ATOM 598 N N . VAL A 1 86 ? -5.844 -10.558 -2.754 1.00 89.94 86 VAL A N 1
ATOM 599 C CA . VAL A 1 86 ? -5.616 -11.246 -1.473 1.00 89.94 86 VAL A CA 1
ATOM 600 C C . VAL A 1 86 ? -6.386 -10.563 -0.345 1.00 89.94 86 VAL A C 1
ATOM 602 O O . VAL A 1 86 ? -7.085 -11.247 0.404 1.00 89.94 86 VAL A O 1
ATOM 605 N N . LEU A 1 87 ? -6.339 -9.228 -0.244 1.00 85.31 87 LEU A N 1
ATOM 606 C CA . LEU A 1 87 ? -7.141 -8.489 0.738 1.00 85.31 87 LEU A CA 1
ATOM 607 C C . LEU A 1 87 ? -8.642 -8.716 0.523 1.00 85.31 87 LEU A C 1
ATOM 609 O O . LEU A 1 87 ? -9.376 -8.967 1.479 1.00 85.31 87 LEU A O 1
ATOM 613 N N . ALA A 1 88 ? -9.114 -8.650 -0.722 1.00 84.94 88 ALA A N 1
ATOM 614 C CA . ALA A 1 88 ? -10.514 -8.874 -1.059 1.00 84.94 88 ALA A CA 1
ATOM 615 C C . ALA A 1 88 ? -10.959 -10.303 -0.713 1.00 84.94 88 ALA A C 1
ATOM 617 O O . ALA A 1 88 ? -12.050 -10.500 -0.178 1.00 84.94 88 ALA A O 1
ATOM 618 N N . TRP A 1 89 ? -10.112 -11.298 -0.968 1.00 85.81 89 TRP A N 1
ATOM 619 C CA . TRP A 1 89 ? -10.362 -12.689 -0.605 1.00 85.81 89 TRP A CA 1
ATOM 620 C C . TRP A 1 89 ? -10.363 -12.901 0.912 1.00 85.81 89 TRP A C 1
ATOM 622 O O . TRP A 1 89 ? -11.267 -13.552 1.435 1.00 85.81 89 TRP A O 1
ATOM 632 N N . ALA A 1 90 ? -9.420 -12.292 1.635 1.00 82.44 90 ALA A N 1
ATOM 633 C CA . ALA A 1 90 ? -9.374 -12.331 3.093 1.00 82.44 90 ALA A CA 1
ATOM 634 C C . ALA A 1 90 ? -10.629 -11.694 3.713 1.00 82.44 90 ALA A C 1
ATOM 636 O O . ALA A 1 90 ? -11.207 -12.257 4.640 1.00 82.44 90 ALA A O 1
ATOM 637 N N . ARG A 1 91 ? -11.123 -10.583 3.147 1.00 80.88 91 ARG A N 1
ATOM 638 C CA . ARG A 1 91 ? -12.385 -9.945 3.563 1.00 80.88 91 ARG A CA 1
ATOM 639 C C . ARG A 1 91 ? -13.611 -10.823 3.314 1.00 80.88 91 ARG A C 1
ATOM 641 O O . ARG A 1 91 ? -14.516 -10.814 4.136 1.00 80.88 91 ARG A O 1
ATOM 648 N N . ARG A 1 92 ? -13.636 -11.607 2.227 1.00 73.81 92 ARG A N 1
ATOM 649 C CA . ARG A 1 92 ? -14.712 -12.584 1.957 1.00 73.81 92 ARG A CA 1
ATOM 650 C C . ARG A 1 92 ? -14.702 -13.770 2.925 1.00 73.81 92 ARG A C 1
ATOM 652 O O . ARG A 1 92 ? -15.719 -14.439 3.057 1.00 73.81 92 ARG A O 1
ATOM 659 N N . ARG A 1 93 ? -13.566 -14.048 3.574 1.00 64.88 93 ARG A N 1
ATOM 660 C CA . ARG A 1 93 ? -13.418 -15.135 4.551 1.00 64.88 93 ARG A CA 1
ATOM 661 C C . ARG A 1 93 ? -13.693 -14.736 5.991 1.00 64.88 93 ARG A C 1
ATOM 663 O O . ARG A 1 93 ? -13.720 -15.631 6.824 1.00 64.88 93 ARG A O 1
ATOM 670 N N . VAL A 1 94 ? -13.891 -13.454 6.292 1.00 60.50 94 VAL A N 1
ATOM 671 C CA . VAL A 1 94 ? -14.401 -13.029 7.599 1.00 60.50 94 VAL A CA 1
ATOM 672 C C . VAL A 1 94 ? -15.921 -13.187 7.535 1.00 60.50 94 VAL A C 1
ATOM 674 O O . VAL A 1 94 ? -16.571 -12.353 6.902 1.00 60.50 94 VAL A O 1
ATOM 677 N N . PRO A 1 95 ? -16.508 -14.260 8.103 1.00 53.31 95 PRO A N 1
ATOM 678 C CA . PRO A 1 95 ? -17.953 -14.384 8.169 1.00 53.31 95 PRO A CA 1
ATOM 679 C C . PRO A 1 95 ? -18.443 -13.258 9.075 1.00 53.31 95 PRO A C 1
ATOM 681 O O . PRO A 1 95 ? -17.835 -12.993 10.115 1.00 53.31 95 PRO A O 1
ATOM 684 N N . GLU A 1 96 ? -19.519 -12.585 8.679 1.00 54.28 96 GLU A N 1
ATOM 685 C CA . GLU A 1 96 ? -20.248 -11.691 9.571 1.00 54.28 96 GLU A CA 1
ATOM 686 C C . GLU A 1 96 ? -20.670 -12.505 10.801 1.00 54.28 96 GLU A C 1
ATOM 688 O O . GLU A 1 96 ? -21.616 -13.291 10.757 1.00 54.28 96 GLU A O 1
ATOM 693 N N . VAL A 1 97 ? -19.915 -12.372 11.894 1.00 55.66 97 VAL A N 1
ATOM 694 C CA . VAL A 1 97 ? -20.359 -12.814 13.212 1.00 55.66 97 VAL A CA 1
ATOM 695 C C . VAL A 1 97 ? -21.478 -11.849 13.590 1.00 55.66 97 VAL A C 1
ATOM 697 O O . VAL A 1 97 ? -21.215 -10.709 13.974 1.00 55.66 97 VAL A O 1
ATOM 700 N N . ARG A 1 98 ? -22.708 -12.302 13.328 1.00 45.88 98 ARG A N 1
ATOM 701 C CA . ARG A 1 98 ? -23.967 -11.688 13.757 1.00 45.88 98 ARG A CA 1
ATOM 702 C C . ARG A 1 98 ? -24.018 -11.516 15.269 1.00 45.88 98 ARG A C 1
ATOM 704 O O . ARG A 1 98 ? -23.540 -12.433 15.974 1.00 45.88 98 ARG A O 1
#

Radius of gyration: 20.75 Å; chains: 1; bounding box: 48×30×56 Å

Secondary structure (DSSP, 8-state):
-GGGT--HHHHIIIIIHHHHHHHHHHHHHHHHHHHHT--HHHHHHPPTT---HHHHHHHIIIII-HHHHHHHHHHHHHHHHHHHHHHHHHHHTS----

Organism: NCBI:txid2316731

InterPro domains:
  IPR000515 ABC transporter type 1, transmembrane domain MetI-like [PS50928] (1-87)
  IPR035906 MetI-like superfamily [G3DSA:1.10.3720.10] (1-95)
  IPR035906 MetI-like superfamily [SSF161098] (1-91)

pLDDT: mean 79.54, std 11.25, range [45.88, 93.06]